Protein AF-A0A183D4E9-F1 (afdb_monomer)

Secondary structure (DSSP, 8-state):
-HHHHHHHSHHHHHTT-------EEEEETTEEEE---SS---HHHHHHHHHHHH-TTPPPHHHHHHT--TT--HHHHHHHIIIIIHHHS---HHHHTT-

Foldseek 3Di:
DVQVVLVVDPVSVVVVPDDDDWDWDADDPVDTDTDDDPPDDDPCVLQVVQLCVVAVQADDPVRVVVPDDPPDDPVVVVCCCVPPVDVSRDDRVVVSVVD

Solvent-accessible surface area (backbone atoms only — not comparable to full-atom values): 6354 Å² total; per-residue (Å²): 111,70,57,58,53,29,62,69,36,68,68,36,43,74,70,65,52,72,74,92,80,74,60,72,47,81,76,51,101,91,44,59,51,69,58,84,69,84,96,70,79,55,70,61,73,62,43,53,61,52,36,50,76,76,30,92,65,49,72,48,71,67,58,49,59,76,67,56,63,90,89,52,54,71,65,57,49,52,48,46,41,63,73,55,47,48,79,35,53,65,94,47,72,75,61,67,77,75,114

Sequence (99 aa):
MVNTLLHQDADARRRQLYVRTYNVIPLQDAGGLIEWIPNLNTFRNVLGPLMKEKCDSVMSEKEWFDRWVPNGTDEEKLERLRKEYYPRHPIVMPEWFRY

Mean predicted aligned error: 4.96 Å

Nearest PDB structures (foldseek):
  7nsb-assembly1_h  TM=2.660E-01  e=8.865E+00  Saccharomyces cerevisiae S288C

Organism: NCBI:txid637853

InterPro domains:
  IPR000403 Phosphatidylinositol 3-/4-kinase, catalytic domain [PF00454] (1-81)
  IPR000403 Phosphatidylinositol 3-/4-kinase, catalytic domain [PS50290] (1-99)
  IPR011009 Protein kinase-like domain superfamily [SSF56112] (1-70)
  IPR050517 DNA Damage Response and Repair Kinase [PTHR11139] (1-48)

pLDDT: mean 93.39, std 4.1, range [68.88, 98.25]

Radius of gyration: 19.98 Å; Cα contacts (8 Å, |Δi|>4): 62; chains: 1; bounding box: 42×31×48 Å

Structure (mmCIF, N/CA/C/O backbone):
data_AF-A0A183D4E9-F1
#
_entry.id   AF-A0A183D4E9-F1
#
loop_
_atom_site.group_PDB
_atom_site.id
_atom_site.type_symbol
_atom_site.label_atom_id
_atom_site.label_alt_id
_atom_site.label_comp_id
_atom_site.label_asym_id
_atom_site.label_entity_id
_atom_site.label_seq_id
_atom_site.pdbx_PDB_ins_code
_atom_site.Cartn_x
_atom_site.Cartn_y
_atom_site.Cartn_z
_atom_site.occupancy
_atom_site.B_iso_or_equiv
_atom_site.auth_seq_id
_atom_site.auth_comp_id
_atom_site.auth_asym_id
_atom_site.auth_atom_id
_atom_site.pdbx_PDB_model_num
ATOM 1 N N . MET A 1 1 ? -6.893 12.816 16.342 1.00 80.75 1 MET A N 1
ATOM 2 C CA . MET A 1 1 ? -7.186 11.405 16.005 1.00 80.75 1 MET A CA 1
ATOM 3 C C . MET A 1 1 ? -8.106 11.379 14.789 1.00 80.75 1 MET A C 1
ATOM 5 O O . MET A 1 1 ? -9.172 11.974 14.853 1.00 80.75 1 MET A O 1
ATOM 9 N N . VAL A 1 2 ? -7.686 10.771 13.672 1.00 94.88 2 VAL A N 1
ATOM 10 C CA . VAL A 1 2 ? -8.406 10.859 12.378 1.00 94.88 2 VAL A CA 1
ATOM 11 C C . VAL A 1 2 ? -9.820 10.288 12.465 1.00 94.88 2 VAL A C 1
ATOM 13 O O . VAL A 1 2 ? -10.761 10.937 12.027 1.00 94.88 2 VAL A O 1
ATOM 16 N N . ASN A 1 3 ? -9.996 9.134 13.112 1.00 96.62 3 ASN A N 1
ATOM 17 C CA . ASN A 1 3 ? -11.319 8.525 13.272 1.00 96.62 3 ASN A CA 1
ATOM 18 C C . ASN A 1 3 ? -12.292 9.405 14.070 1.00 96.62 3 ASN A C 1
ATOM 20 O O . ASN A 1 3 ? -13.483 9.400 13.785 1.00 96.62 3 ASN A O 1
ATOM 24 N N . THR A 1 4 ? -11.801 10.211 15.016 1.00 96.88 4 THR A N 1
ATOM 25 C CA . THR A 1 4 ? -12.636 11.205 15.708 1.00 96.88 4 THR A CA 1
ATOM 26 C C . THR A 1 4 ? -13.116 12.286 14.750 1.00 96.88 4 THR A C 1
ATOM 28 O O . THR A 1 4 ? -14.286 12.639 14.787 1.00 96.88 4 THR A O 1
ATOM 31 N N . LEU A 1 5 ? -12.240 12.778 13.869 1.00 97.25 5 LEU A N 1
ATOM 32 C CA . LEU A 1 5 ? -12.598 13.790 12.873 1.00 97.25 5 LEU A CA 1
ATOM 33 C C . LEU A 1 5 ? -13.593 13.230 11.846 1.00 97.25 5 LEU A C 1
ATOM 35 O O . LEU A 1 5 ? -14.609 13.863 11.578 1.00 97.25 5 LEU A O 1
ATOM 39 N N . LEU A 1 6 ? -13.363 12.006 11.352 1.00 97.31 6 LEU A N 1
ATOM 40 C CA . LEU A 1 6 ? -14.303 11.295 10.472 1.00 97.31 6 LEU A CA 1
ATOM 41 C C . LEU A 1 6 ? -15.658 11.066 11.149 1.00 97.31 6 LEU A C 1
ATOM 43 O O . LEU A 1 6 ? -16.698 11.129 10.503 1.00 97.31 6 LEU A O 1
ATOM 47 N N . HIS A 1 7 ? -1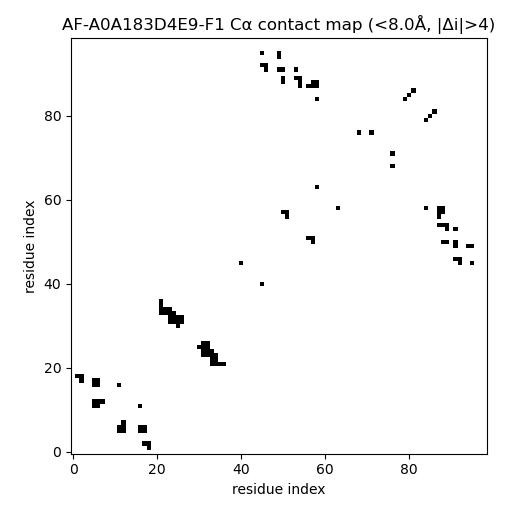5.657 10.830 12.461 1.00 96.25 7 HIS A N 1
ATOM 48 C CA . HIS A 1 7 ? -16.890 10.681 13.214 1.00 96.25 7 HIS A CA 1
ATOM 49 C C . HIS A 1 7 ? -17.552 12.018 13.562 1.00 96.25 7 HIS A C 1
ATOM 51 O O . HIS A 1 7 ? -18.740 12.025 13.841 1.00 96.25 7 HIS A O 1
ATOM 57 N N . GLN A 1 8 ? -16.855 13.153 13.552 1.00 97.50 8 GLN A N 1
ATOM 58 C CA . GLN A 1 8 ? -17.455 14.475 13.782 1.00 97.50 8 GLN A CA 1
ATOM 59 C C . GLN A 1 8 ? -18.054 15.075 12.506 1.00 97.50 8 GLN A C 1
ATOM 61 O O . GLN A 1 8 ? -19.062 15.783 12.580 1.00 97.50 8 GLN A O 1
ATOM 66 N N . ASP A 1 9 ? -17.516 14.723 11.342 1.00 97.94 9 ASP A N 1
ATOM 67 C CA . ASP A 1 9 ? -18.055 15.133 10.051 1.00 97.94 9 ASP A CA 1
ATOM 68 C C . ASP A 1 9 ? -19.329 14.350 9.670 1.00 97.94 9 ASP A C 1
ATOM 70 O O . ASP A 1 9 ? -19.397 13.122 9.770 1.00 97.94 9 ASP A O 1
ATOM 74 N N . ALA A 1 10 ? -20.376 15.065 9.249 1.00 98.25 10 ALA A N 1
ATOM 75 C CA . ALA A 1 10 ? -21.674 14.456 8.959 1.00 98.25 10 ALA A CA 1
ATOM 76 C C . ALA A 1 10 ? -21.661 13.596 7.688 1.00 98.25 10 ALA A C 1
ATOM 78 O O . ALA A 1 10 ? -22.288 12.533 7.665 1.00 98.25 10 ALA A O 1
ATOM 79 N N . ASP A 1 11 ? -20.935 14.019 6.653 1.00 98.19 11 ASP A N 1
ATOM 80 C CA . ASP A 1 11 ? -20.852 13.287 5.391 1.00 98.19 11 ASP A CA 1
ATOM 81 C C . ASP A 1 11 ? -19.997 12.024 5.519 1.00 98.19 11 ASP A C 1
ATOM 83 O O . ASP A 1 11 ? -20.384 10.965 5.018 1.00 98.19 11 ASP A O 1
ATOM 87 N N . ALA A 1 12 ? -18.875 12.100 6.233 1.00 97.62 12 ALA A N 1
ATOM 88 C CA . ALA A 1 12 ? -18.015 10.963 6.529 1.00 97.62 12 ALA A CA 1
ATOM 89 C C . ALA A 1 12 ? -18.740 9.917 7.382 1.00 97.62 12 ALA A C 1
ATOM 91 O O . ALA A 1 12 ? -18.727 8.736 7.027 1.00 97.62 12 ALA A O 1
ATOM 92 N N . ARG A 1 13 ? -19.454 10.337 8.440 1.00 97.00 13 ARG A N 1
ATOM 93 C CA . ARG A 1 13 ? -20.330 9.441 9.214 1.00 97.00 13 ARG A CA 1
ATOM 94 C C . ARG A 1 13 ? -21.384 8.773 8.343 1.00 97.00 13 ARG A C 1
ATOM 96 O O . ARG A 1 13 ? -21.568 7.563 8.441 1.00 97.00 13 ARG A O 1
ATOM 103 N N . ARG A 1 14 ? -22.074 9.544 7.494 1.00 97.94 14 ARG A N 1
ATOM 104 C CA . ARG A 1 14 ? -23.119 9.020 6.600 1.00 97.94 14 ARG A CA 1
ATOM 105 C C . ARG A 1 14 ? -22.571 7.953 5.650 1.00 97.94 14 ARG A C 1
ATOM 107 O O . ARG A 1 14 ? -23.263 6.982 5.372 1.00 97.94 14 ARG A O 1
ATOM 114 N N . ARG A 1 15 ? -21.332 8.119 5.180 1.00 98.00 15 ARG A N 1
ATOM 115 C CA . ARG A 1 15 ? -20.610 7.150 4.335 1.00 98.00 15 ARG A CA 1
ATOM 116 C C . ARG A 1 15 ? -19.902 6.046 5.129 1.00 98.00 15 ARG A C 1
ATOM 118 O O . ARG A 1 15 ? -19.215 5.231 4.523 1.00 98.00 15 ARG A O 1
ATOM 125 N N . GLN A 1 16 ? -20.038 6.038 6.457 1.00 97.25 16 GLN A N 1
ATOM 126 C CA . GLN A 1 16 ? -19.378 5.103 7.371 1.00 97.25 16 GLN A CA 1
ATOM 127 C C . GLN A 1 16 ? -17.852 5.046 7.182 1.00 97.25 16 GLN A C 1
ATOM 129 O O . GLN A 1 16 ? -17.238 3.985 7.285 1.00 97.25 16 GLN A O 1
ATOM 134 N N . LEU A 1 17 ? -17.225 6.192 6.896 1.00 97.75 17 LEU A N 1
ATOM 135 C CA . LEU A 1 17 ? -15.777 6.259 6.722 1.00 97.75 17 LEU A CA 1
ATOM 136 C C . LEU A 1 17 ? -15.075 6.046 8.060 1.00 97.75 17 LEU A C 1
ATOM 138 O O . LEU A 1 17 ? -15.337 6.741 9.042 1.00 97.75 17 LEU A O 1
ATOM 142 N N . TYR A 1 18 ? -14.148 5.100 8.077 1.00 96.94 18 TYR A N 1
ATOM 143 C CA . TYR A 1 18 ? -13.363 4.759 9.249 1.00 96.94 18 TYR A CA 1
ATOM 144 C C . TYR A 1 18 ? -12.053 4.104 8.811 1.00 96.94 18 TYR A C 1
ATOM 146 O O . TYR A 1 18 ? -12.028 3.312 7.870 1.00 96.94 18 TYR A O 1
ATOM 154 N N . VAL A 1 19 ? -10.961 4.420 9.503 1.00 96.12 19 VAL A N 1
ATOM 155 C CA . VAL A 1 19 ? -9.673 3.748 9.322 1.00 96.12 19 VAL A CA 1
ATOM 156 C C . VAL A 1 19 ? -9.542 2.680 10.398 1.00 96.12 19 VAL A C 1
ATOM 158 O O . VAL A 1 19 ? -9.498 3.004 11.585 1.00 96.12 19 VAL A O 1
ATOM 161 N N . ARG A 1 20 ? -9.446 1.407 9.997 1.00 95.56 20 ARG A N 1
ATOM 162 C CA . ARG A 1 20 ? -9.181 0.301 10.926 1.00 95.56 20 ARG A CA 1
ATOM 163 C C . ARG A 1 20 ? -7.791 0.468 11.538 1.00 95.56 20 ARG A C 1
ATOM 165 O O . ARG A 1 20 ? -6.794 0.428 10.825 1.00 95.56 20 ARG A O 1
ATOM 172 N N . THR A 1 21 ? -7.740 0.673 12.850 1.00 95.56 21 THR A N 1
ATOM 173 C CA . THR A 1 21 ? -6.497 0.818 13.617 1.00 95.56 21 THR A CA 1
ATOM 174 C C . THR A 1 21 ? -6.107 -0.496 14.286 1.00 95.56 21 THR A C 1
ATOM 176 O O . THR A 1 21 ? -6.952 -1.367 14.480 1.00 95.56 21 THR A O 1
ATOM 179 N N . TYR A 1 22 ? -4.836 -0.614 14.658 1.00 96.62 22 TYR A N 1
ATOM 180 C CA . TYR A 1 22 ? -4.284 -1.708 15.454 1.00 96.62 22 TYR A CA 1
ATOM 181 C C . TYR A 1 22 ? -3.398 -1.117 16.552 1.00 96.62 22 TYR A C 1
ATOM 183 O O . TYR A 1 22 ? -2.873 -0.009 16.404 1.00 96.62 22 TYR A O 1
ATOM 191 N N . ASN A 1 23 ? -3.252 -1.834 17.658 1.00 96.94 23 ASN A N 1
ATOM 192 C CA . ASN A 1 23 ? -2.439 -1.401 18.783 1.00 96.94 23 ASN A CA 1
ATOM 193 C C . ASN A 1 23 ? -0.957 -1.731 18.568 1.00 96.94 23 ASN A C 1
ATOM 195 O O . ASN A 1 23 ? -0.602 -2.780 18.024 1.00 96.94 23 ASN A O 1
ATOM 199 N N . VAL A 1 24 ? -0.091 -0.840 19.052 1.00 96.88 24 VAL A N 1
ATOM 200 C CA . VAL A 1 24 ? 1.363 -1.032 19.096 1.00 96.88 24 VAL A CA 1
ATOM 201 C C . VAL A 1 24 ? 1.849 -0.697 20.500 1.00 96.88 24 VAL A C 1
ATOM 203 O O . VAL A 1 24 ? 1.539 0.375 21.018 1.00 96.88 24 VAL A O 1
ATOM 206 N N . ILE A 1 25 ? 2.606 -1.608 21.111 1.00 97.25 25 ILE A N 1
ATOM 207 C CA . ILE A 1 25 ? 3.203 -1.430 22.439 1.00 97.25 25 ILE A CA 1
ATOM 208 C C . ILE A 1 25 ? 4.725 -1.453 22.273 1.00 97.25 25 ILE A C 1
ATOM 210 O O . ILE A 1 25 ? 5.285 -2.536 22.086 1.00 97.25 25 ILE A O 1
ATOM 214 N N . PRO A 1 26 ? 5.415 -0.302 22.315 1.00 96.50 26 PRO A N 1
ATOM 215 C CA . PRO A 1 26 ? 6.872 -0.279 22.268 1.00 96.50 26 PRO A CA 1
ATOM 216 C C . PRO A 1 26 ? 7.438 -0.893 23.553 1.00 96.50 26 PRO A C 1
ATOM 218 O O . PRO A 1 26 ? 6.955 -0.601 24.646 1.00 96.50 26 PRO A O 1
ATOM 221 N N . LEU A 1 27 ? 8.453 -1.748 23.424 1.00 95.19 27 LEU A N 1
ATOM 222 C CA . LEU A 1 27 ? 9.130 -2.377 24.566 1.00 95.19 27 LEU A CA 1
ATOM 223 C C . LEU A 1 27 ? 10.609 -1.983 24.646 1.00 95.19 27 LEU A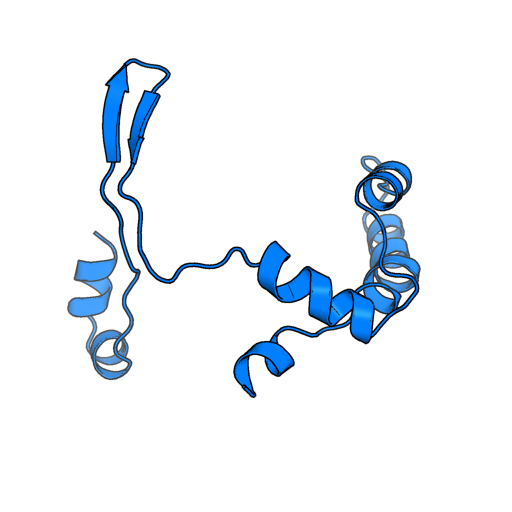 C 1
ATOM 225 O O . LEU A 1 27 ? 11.155 -1.896 25.742 1.00 95.19 27 LEU A O 1
ATOM 229 N N . GLN A 1 28 ? 11.254 -1.754 23.498 1.00 93.81 28 GLN A N 1
ATOM 230 C CA . GLN A 1 28 ? 12.653 -1.337 23.366 1.00 93.81 28 GLN A CA 1
ATOM 231 C C . GLN A 1 28 ? 12.827 -0.464 22.114 1.00 93.81 28 GLN A C 1
ATOM 233 O O . GLN A 1 28 ? 11.955 -0.443 21.248 1.00 93.81 28 GLN A O 1
ATOM 238 N N . ASP A 1 29 ? 13.982 0.191 21.974 1.00 89.31 29 ASP A N 1
ATOM 239 C CA . ASP A 1 29 ? 14.276 1.097 20.850 1.00 89.31 29 ASP A CA 1
ATOM 240 C C . ASP A 1 29 ? 14.093 0.447 19.469 1.00 89.31 29 ASP A C 1
ATOM 242 O O . ASP A 1 29 ? 13.677 1.104 18.517 1.00 89.31 29 ASP A O 1
ATOM 246 N N . ALA A 1 30 ? 14.367 -0.857 19.358 1.00 88.56 30 ALA A N 1
ATOM 247 C CA . ALA A 1 30 ? 14.259 -1.607 18.109 1.00 88.56 30 ALA A CA 1
ATOM 248 C C . ALA A 1 30 ? 12.982 -2.462 17.993 1.00 88.56 30 ALA A C 1
ATOM 250 O O . ALA A 1 30 ? 12.846 -3.202 17.018 1.00 88.56 30 ALA A O 1
ATOM 251 N N . GLY A 1 31 ? 12.054 -2.426 18.962 1.00 92.19 31 GLY A N 1
ATOM 252 C CA . GLY A 1 31 ? 10.933 -3.364 18.929 1.00 92.19 31 GLY A CA 1
ATOM 253 C C . GLY A 1 31 ? 9.815 -3.187 19.951 1.00 92.19 31 GLY A C 1
ATOM 254 O O . GLY A 1 31 ? 9.840 -2.364 20.866 1.00 92.19 31 GLY A O 1
ATOM 255 N N . GLY A 1 32 ? 8.790 -4.015 19.778 1.00 95.31 32 GLY A N 1
ATOM 256 C CA . GLY A 1 32 ? 7.578 -3.993 20.579 1.00 95.31 32 GLY A CA 1
ATOM 257 C C . GLY A 1 32 ? 6.567 -5.034 20.115 1.00 95.31 32 GLY A C 1
ATOM 258 O O . GLY A 1 32 ? 6.858 -5.866 19.255 1.00 95.31 32 GLY A O 1
ATOM 259 N N . LEU A 1 33 ? 5.371 -4.975 20.686 1.00 97.31 33 LEU A N 1
ATOM 260 C CA . LEU A 1 33 ? 4.241 -5.808 20.293 1.00 97.31 33 LEU A CA 1
ATOM 261 C C . LEU A 1 33 ? 3.384 -5.068 19.271 1.00 97.31 33 LEU A C 1
ATOM 263 O O . LEU A 1 33 ? 3.101 -3.881 19.432 1.00 97.31 33 LEU A O 1
ATOM 267 N N . ILE A 1 34 ? 2.943 -5.792 18.247 1.00 96.88 34 ILE A N 1
ATOM 268 C CA . ILE A 1 34 ? 2.006 -5.307 17.235 1.00 96.88 34 ILE A CA 1
ATOM 269 C C . ILE A 1 34 ? 0.787 -6.220 17.270 1.00 96.88 34 ILE A C 1
ATOM 271 O O . ILE A 1 34 ? 0.917 -7.443 17.210 1.00 96.88 34 ILE A O 1
ATOM 275 N N . GLU A 1 35 ? -0.397 -5.630 17.379 1.00 97.88 35 GLU A N 1
ATOM 276 C CA . GLU A 1 35 ? -1.649 -6.372 17.324 1.00 97.88 35 GLU A CA 1
ATOM 277 C C . GLU A 1 35 ? -1.836 -7.023 15.949 1.00 97.88 35 GLU A C 1
ATOM 279 O O . GLU A 1 35 ? -1.826 -6.356 14.911 1.00 97.88 35 GLU A O 1
ATOM 284 N N . TRP A 1 36 ? -2.050 -8.341 15.947 1.00 96.62 36 TRP A N 1
ATOM 285 C CA . TRP A 1 36 ? -2.457 -9.049 14.743 1.00 96.62 36 TRP A CA 1
ATOM 286 C C . TRP A 1 36 ? -3.938 -8.820 14.470 1.00 96.62 36 TRP A C 1
ATOM 288 O O . TRP A 1 36 ? -4.796 -9.063 15.318 1.00 96.62 36 TRP A O 1
ATOM 298 N N . ILE A 1 37 ? -4.241 -8.423 13.242 1.00 97.00 37 ILE A N 1
ATOM 299 C CA . ILE A 1 37 ? -5.601 -8.150 12.815 1.00 97.00 37 ILE A CA 1
ATOM 300 C C . ILE A 1 37 ? -6.098 -9.314 11.944 1.00 97.00 37 ILE A C 1
ATOM 302 O O . ILE A 1 37 ? -5.518 -9.582 10.889 1.00 97.00 37 ILE A O 1
ATOM 306 N N . PRO A 1 38 ? -7.176 -10.016 12.343 1.00 96.56 38 PRO A N 1
ATOM 307 C CA . PRO A 1 38 ? -7.679 -11.153 11.587 1.00 96.56 38 PRO A CA 1
ATOM 308 C C . PRO A 1 38 ? -8.333 -10.716 10.272 1.00 96.56 38 PRO A C 1
ATOM 310 O O . PRO A 1 38 ? -8.811 -9.579 10.131 1.00 96.56 38 PRO A O 1
ATOM 313 N N . ASN A 1 39 ? -8.413 -11.673 9.342 1.00 95.00 39 ASN A N 1
ATOM 314 C CA . ASN A 1 39 ? -9.023 -11.526 8.016 1.00 95.00 39 ASN A CA 1
ATOM 315 C C . ASN A 1 39 ? -8.352 -10.448 7.155 1.00 95.00 39 ASN A C 1
ATOM 317 O O . ASN A 1 39 ? -9.015 -9.722 6.418 1.00 95.00 39 ASN A O 1
ATOM 321 N N . LEU A 1 40 ? -7.029 -10.329 7.268 1.00 95.00 40 LEU A N 1
ATOM 322 C CA . LEU A 1 40 ? -6.217 -9.523 6.369 1.00 95.00 40 LEU A CA 1
ATOM 323 C C . LEU A 1 40 ? -5.484 -10.422 5.379 1.00 95.00 40 LEU A C 1
ATOM 325 O O . LEU A 1 40 ? -4.977 -11.482 5.740 1.00 95.00 40 LEU A O 1
ATOM 329 N N . ASN A 1 41 ? -5.393 -9.960 4.137 1.00 94.94 41 ASN A N 1
ATOM 330 C CA . ASN A 1 41 ? -4.521 -10.540 3.130 1.00 94.94 41 ASN A CA 1
ATOM 331 C C . ASN A 1 41 ? -3.654 -9.429 2.543 1.00 94.94 41 ASN A C 1
ATOM 333 O O . ASN A 1 41 ? -4.103 -8.289 2.398 1.00 94.94 41 ASN A O 1
ATOM 337 N N . THR A 1 42 ? -2.399 -9.738 2.232 1.00 96.25 42 THR A N 1
ATOM 338 C CA . THR A 1 42 ? -1.521 -8.743 1.622 1.00 96.25 42 THR A CA 1
ATOM 339 C C . THR A 1 42 ? -1.949 -8.525 0.177 1.00 96.25 42 THR A C 1
ATOM 341 O O . THR A 1 42 ? -2.327 -9.461 -0.530 1.00 96.25 42 THR A O 1
ATOM 344 N N . PHE A 1 43 ? -1.850 -7.283 -0.289 1.00 95.00 43 PHE A N 1
ATOM 345 C CA . PHE A 1 43 ? -2.211 -6.935 -1.662 1.00 95.00 43 PHE A CA 1
ATOM 346 C C . PHE A 1 43 ? -1.460 -7.795 -2.692 1.00 95.00 43 PHE A C 1
ATOM 348 O O . PHE A 1 43 ? -2.040 -8.275 -3.659 1.00 95.00 43 PHE A O 1
ATOM 355 N N . ARG A 1 44 ? -0.180 -8.079 -2.436 1.00 92.75 44 ARG A N 1
ATOM 356 C CA . ARG A 1 44 ? 0.645 -8.947 -3.281 1.00 92.75 44 ARG A CA 1
ATOM 357 C C . ARG A 1 44 ? 0.145 -10.391 -3.338 1.00 92.75 44 ARG A C 1
ATOM 359 O O . ARG A 1 44 ? 0.123 -10.962 -4.423 1.00 92.75 44 ARG A O 1
ATOM 366 N N . ASN A 1 45 ? -0.244 -10.976 -2.205 1.00 94.38 45 ASN A N 1
ATOM 367 C CA . ASN A 1 45 ? -0.760 -12.346 -2.177 1.00 94.38 45 ASN A CA 1
ATOM 368 C C . ASN A 1 45 ? -2.090 -12.461 -2.928 1.00 94.38 45 ASN A C 1
ATOM 370 O O . ASN A 1 45 ? -2.342 -13.483 -3.558 1.00 94.38 45 ASN A O 1
ATOM 374 N N . VAL A 1 46 ? -2.907 -11.405 -2.891 1.00 95.25 46 VAL A N 1
ATOM 375 C CA . VAL A 1 46 ? -4.148 -11.311 -3.668 1.00 95.25 46 VAL A CA 1
ATOM 376 C C . VAL A 1 46 ? -3.860 -11.191 -5.168 1.00 95.25 46 VAL A C 1
ATOM 378 O O . VAL A 1 46 ? -4.415 -11.943 -5.963 1.00 95.25 46 VAL A O 1
ATOM 381 N N . LEU A 1 47 ? -2.980 -10.272 -5.571 1.00 93.56 47 LEU A N 1
ATOM 382 C CA . LEU A 1 47 ? -2.732 -9.994 -6.988 1.00 93.56 47 LEU A CA 1
ATOM 383 C C . LEU A 1 47 ? -1.890 -11.053 -7.697 1.00 93.56 47 LEU A C 1
ATOM 385 O O . LEU A 1 47 ? -2.097 -11.280 -8.883 1.00 93.56 47 LEU A O 1
ATOM 389 N N . GLY A 1 48 ? -0.923 -11.669 -7.016 1.00 92.69 48 GLY A N 1
ATOM 390 C CA . GLY A 1 48 ? 0.059 -12.558 -7.641 1.00 92.69 48 GLY A CA 1
ATOM 391 C C . GLY A 1 48 ? -0.564 -13.689 -8.474 1.00 92.69 48 GLY A C 1
ATOM 392 O O . GLY A 1 48 ? -0.189 -13.837 -9.637 1.00 92.69 48 GLY A O 1
ATOM 393 N N . PRO A 1 49 ? -1.516 -14.468 -7.927 1.00 93.31 49 PRO A N 1
ATOM 394 C CA . PRO A 1 49 ? -2.226 -15.499 -8.682 1.00 93.31 49 PRO A CA 1
ATOM 395 C C . PRO A 1 49 ? -3.020 -14.930 -9.865 1.00 93.31 49 PRO A C 1
ATOM 397 O O . PRO A 1 49 ? -2.887 -15.426 -10.979 1.00 93.31 49 PRO A O 1
ATOM 400 N N . LEU A 1 50 ? -3.767 -13.843 -9.644 1.00 94.38 50 LEU A N 1
ATOM 401 C CA .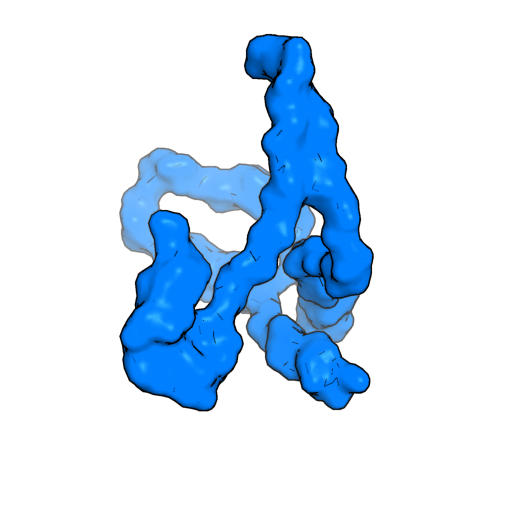 LEU A 1 50 ? -4.607 -13.209 -10.668 1.00 94.38 50 LEU A CA 1
ATOM 402 C C . LEU A 1 50 ? -3.779 -12.648 -11.833 1.00 94.38 50 LEU A C 1
ATOM 404 O O . LEU A 1 50 ? -4.137 -12.787 -12.997 1.00 94.38 50 LEU A O 1
ATOM 408 N N . MET A 1 51 ? -2.634 -12.032 -11.534 1.00 93.88 51 MET A N 1
ATOM 409 C CA . MET A 1 51 ? -1.723 -11.512 -12.553 1.00 93.88 51 MET A CA 1
ATOM 410 C C . MET A 1 51 ? -1.139 -12.641 -13.403 1.00 93.88 51 MET A C 1
ATOM 412 O O . MET A 1 51 ? -1.079 -12.494 -14.621 1.00 93.88 51 MET A O 1
ATOM 416 N N . LYS A 1 52 ? -0.745 -13.762 -12.782 1.00 92.12 52 LYS A N 1
ATOM 417 C CA . LYS A 1 52 ? -0.213 -14.936 -13.493 1.00 92.12 52 LYS A CA 1
ATOM 418 C C . LYS A 1 52 ? -1.257 -15.611 -14.378 1.00 92.12 52 LYS A C 1
ATOM 420 O O . LYS A 1 52 ? -0.905 -16.092 -15.441 1.00 92.12 52 LYS A O 1
ATOM 425 N N . GLU A 1 53 ? -2.521 -15.629 -13.960 1.00 92.75 53 GLU A N 1
ATOM 426 C CA . GLU A 1 53 ? -3.622 -16.150 -14.780 1.00 92.75 53 GLU A CA 1
ATOM 427 C C . GLU A 1 53 ? -3.870 -15.287 -16.028 1.00 92.75 53 GLU A C 1
ATOM 429 O O . GLU A 1 53 ? -4.216 -15.798 -17.090 1.00 92.75 53 GLU A O 1
ATOM 434 N N . LYS A 1 54 ? -3.689 -13.965 -15.917 1.00 91.56 54 LYS A N 1
ATOM 435 C CA . LYS A 1 54 ? -3.972 -13.011 -17.001 1.00 91.56 54 LYS A CA 1
ATOM 436 C C . LYS A 1 54 ? -2.794 -12.707 -17.911 1.00 91.56 54 LYS A C 1
ATOM 438 O O . LYS A 1 54 ? -3.000 -12.199 -19.012 1.00 91.56 54 LYS A O 1
ATOM 443 N N . CYS A 1 55 ? -1.572 -12.920 -17.443 1.00 90.75 55 CYS A N 1
ATOM 444 C CA . CYS A 1 55 ? -0.368 -12.588 -18.180 1.00 90.75 55 CYS A CA 1
ATOM 445 C C . CYS A 1 55 ? 0.736 -13.598 -17.860 1.00 90.75 55 CYS A C 1
ATOM 447 O O . CYS A 1 55 ? 1.313 -13.601 -16.774 1.00 90.75 55 CYS A O 1
ATOM 449 N N . 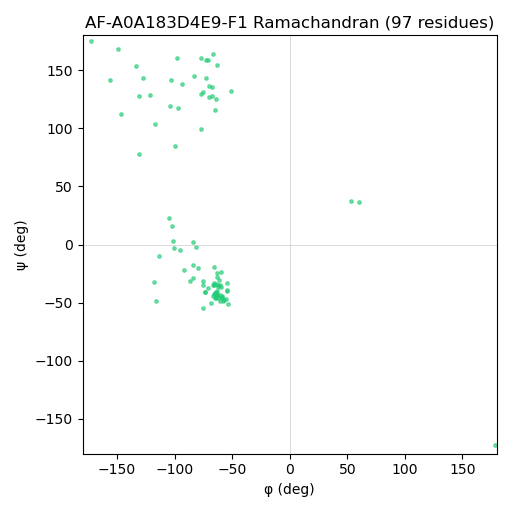ASP A 1 56 ? 1.104 -14.401 -18.855 1.00 87.06 56 ASP A N 1
ATO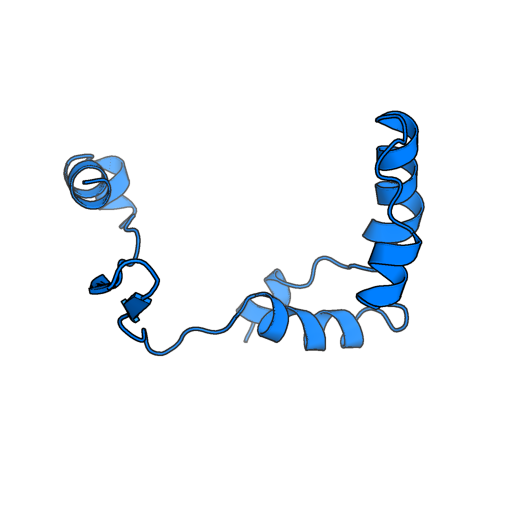M 450 C CA . ASP A 1 56 ? 2.182 -15.391 -18.724 1.00 87.06 56 ASP A CA 1
ATOM 451 C C . ASP A 1 56 ? 3.559 -14.744 -18.521 1.00 87.06 56 ASP A C 1
ATOM 453 O O . ASP A 1 56 ? 4.505 -15.376 -18.054 1.00 87.06 56 ASP A O 1
ATOM 457 N N . SER A 1 57 ? 3.681 -13.463 -18.876 1.00 90.19 57 SER A N 1
ATOM 458 C CA . SER A 1 57 ? 4.934 -12.715 -18.839 1.00 90.19 57 SER A CA 1
ATOM 459 C C . SER A 1 57 ? 5.019 -11.726 -17.677 1.00 90.19 57 SER A C 1
ATOM 461 O O . SER A 1 57 ? 5.806 -10.786 -17.758 1.00 90.19 57 SER A O 1
ATOM 463 N N . VAL A 1 58 ? 4.263 -11.901 -16.585 1.00 91.81 58 VAL A N 1
ATOM 464 C CA . VAL A 1 58 ? 4.407 -11.040 -15.392 1.00 91.81 58 VAL A CA 1
ATOM 465 C C . VAL A 1 58 ? 5.870 -10.971 -14.963 1.00 91.81 58 VAL A C 1
ATOM 467 O O . VAL A 1 58 ? 6.575 -11.979 -14.895 1.00 91.81 58 VAL A O 1
ATOM 470 N N . MET A 1 59 ? 6.342 -9.755 -14.711 1.00 91.25 59 MET A N 1
ATOM 471 C CA . MET A 1 59 ? 7.743 -9.511 -14.402 1.00 91.25 59 MET A CA 1
ATOM 472 C C . MET A 1 59 ? 8.092 -10.063 -13.019 1.00 91.25 59 MET A C 1
ATOM 474 O O . MET A 1 59 ? 7.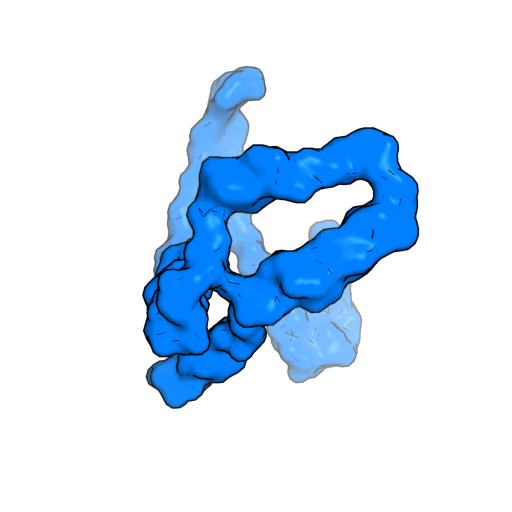350 -9.879 -12.052 1.00 91.25 59 MET A O 1
ATOM 478 N N . SER A 1 60 ? 9.239 -10.732 -12.910 1.00 90.12 60 SER A N 1
ATOM 479 C CA . SER A 1 60 ? 9.771 -11.108 -11.596 1.00 90.12 60 SER A CA 1
ATOM 480 C C . SER A 1 60 ? 10.320 -9.881 -10.863 1.00 90.12 60 SER A C 1
ATOM 482 O O . SER A 1 60 ? 10.687 -8.893 -11.494 1.00 90.12 60 SER A O 1
ATOM 484 N N . GLU A 1 61 ? 10.441 -9.948 -9.535 1.00 88.19 61 GLU A N 1
ATOM 485 C CA . GLU A 1 61 ? 11.072 -8.867 -8.759 1.00 88.19 61 GLU A CA 1
ATOM 486 C C . GLU A 1 61 ? 12.475 -8.549 -9.262 1.00 88.19 61 GLU A C 1
ATOM 488 O O . GLU A 1 61 ? 12.800 -7.389 -9.490 1.00 88.19 61 GLU A O 1
ATOM 493 N N . LYS A 1 62 ? 13.287 -9.588 -9.482 1.00 91.25 62 LYS A N 1
ATOM 494 C CA . LYS A 1 62 ? 14.647 -9.436 -9.990 1.00 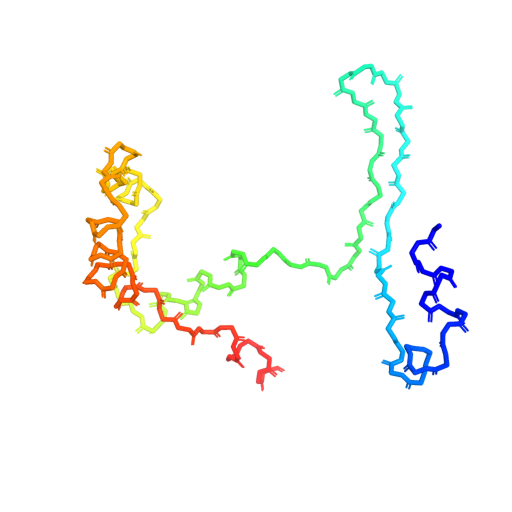91.25 62 LYS A CA 1
ATOM 495 C C . LYS A 1 62 ? 14.651 -8.708 -11.331 1.00 91.25 62 LYS A C 1
ATOM 497 O O . LYS A 1 62 ? 15.370 -7.733 -11.494 1.00 91.25 62 LYS A O 1
ATOM 502 N N . GLU A 1 63 ? 13.805 -9.147 -12.260 1.00 91.94 63 GLU A N 1
ATOM 503 C CA . GLU A 1 63 ? 13.707 -8.518 -13.576 1.00 91.94 63 GLU A CA 1
ATOM 504 C C . GLU A 1 63 ? 13.243 -7.056 -13.485 1.00 91.94 63 GLU A C 1
ATOM 506 O O . GLU A 1 63 ? 13.725 -6.215 -14.241 1.00 91.94 63 GLU A O 1
ATOM 511 N N . TRP A 1 64 ? 12.341 -6.738 -12.554 1.00 89.56 64 TRP A N 1
ATOM 512 C CA . TRP A 1 64 ? 11.903 -5.365 -12.320 1.00 89.56 64 TRP A CA 1
ATOM 513 C C . TRP A 1 64 ? 13.050 -4.480 -11.828 1.00 89.56 64 TRP A C 1
ATOM 515 O O . TRP A 1 64 ? 13.257 -3.396 -12.370 1.00 89.56 64 TRP A O 1
ATOM 525 N N . PHE A 1 65 ? 13.833 -4.959 -10.857 1.00 89.19 65 PHE A N 1
ATOM 526 C CA . PHE A 1 65 ? 15.003 -4.238 -10.350 1.00 89.19 65 PHE A CA 1
ATOM 527 C C . PHE A 1 65 ? 16.090 -4.068 -11.414 1.00 89.19 65 PHE A C 1
ATOM 529 O O . PHE A 1 65 ? 16.615 -2.968 -11.559 1.00 89.19 65 PHE A O 1
ATOM 536 N N . ASP A 1 66 ? 16.380 -5.110 -12.197 1.00 90.06 66 ASP A N 1
ATOM 537 C CA . ASP A 1 66 ? 17.389 -5.067 -13.265 1.00 90.06 66 ASP A CA 1
ATOM 538 C C . ASP A 1 66 ? 17.022 -4.054 -14.370 1.00 90.06 66 ASP A C 1
ATOM 540 O O . ASP A 1 66 ? 17.898 -3.495 -15.030 1.00 90.06 66 ASP A O 1
ATOM 544 N N . ARG A 1 67 ? 15.722 -3.802 -14.580 1.00 87.69 67 ARG A N 1
ATOM 545 C CA . ARG A 1 67 ? 15.200 -2.852 -15.579 1.00 87.69 67 ARG A CA 1
ATOM 546 C C . ARG A 1 67 ? 14.902 -1.463 -15.011 1.00 87.69 67 ARG A C 1
ATOM 548 O O . ARG A 1 67 ? 14.529 -0.562 -15.770 1.00 87.69 67 ARG A O 1
ATOM 555 N N . TRP A 1 68 ? 15.045 -1.263 -13.701 1.00 87.56 68 TRP A N 1
ATOM 556 C CA . TRP A 1 68 ? 14.839 0.042 -13.085 1.00 87.56 68 TRP A CA 1
ATOM 557 C C . TRP A 1 68 ? 15.933 1.008 -13.555 1.00 87.56 68 TRP A C 1
ATOM 559 O O . TRP A 1 68 ? 17.123 0.732 -13.455 1.00 87.56 68 TRP A O 1
ATOM 569 N N . VAL A 1 69 ? 15.518 2.169 -14.065 1.00 87.69 69 VAL A N 1
ATOM 570 C CA . VAL A 1 69 ? 16.391 3.291 -14.425 1.00 87.69 69 VAL A CA 1
ATOM 571 C C . VAL A 1 69 ? 16.374 4.348 -13.300 1.00 87.69 69 VAL A C 1
ATOM 573 O O . VAL A 1 69 ? 15.578 5.290 -13.360 1.00 87.69 69 VAL A O 1
ATOM 576 N N . PRO A 1 70 ? 17.193 4.214 -12.234 1.00 85.50 70 PRO A N 1
ATOM 577 C CA . PRO A 1 70 ? 17.143 5.120 -11.080 1.00 85.50 70 PRO A CA 1
ATOM 578 C C . PRO A 1 70 ? 17.497 6.568 -11.452 1.00 85.50 70 PRO A C 1
ATOM 580 O O . PRO A 1 70 ? 16.817 7.501 -11.025 1.00 85.50 70 PRO A O 1
ATO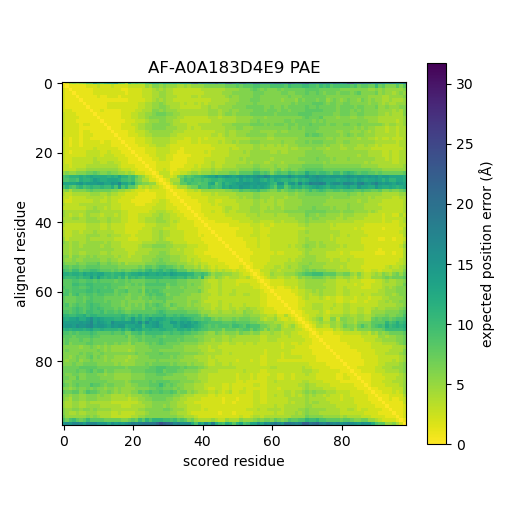M 583 N N . ASN A 1 71 ? 18.489 6.744 -12.328 1.00 90.12 71 ASN A N 1
ATOM 584 C CA . ASN A 1 71 ? 19.019 8.051 -12.735 1.00 90.12 71 ASN A CA 1
ATOM 585 C C . ASN A 1 71 ? 18.516 8.516 -14.115 1.00 90.12 71 ASN A C 1
ATOM 587 O O . ASN A 1 71 ? 19.122 9.400 -14.710 1.00 90.12 71 ASN A O 1
ATOM 591 N N . GLY A 1 72 ? 17.450 7.903 -14.639 1.00 90.31 72 GLY A N 1
ATOM 592 C CA . GLY A 1 72 ? 16.872 8.285 -15.933 1.00 90.31 72 GLY A CA 1
ATOM 593 C C . GLY A 1 72 ? 16.040 9.563 -15.847 1.00 90.31 72 GLY A C 1
ATOM 594 O O . GLY A 1 72 ? 15.576 9.930 -14.756 1.00 90.31 72 GLY A O 1
ATOM 595 N N . THR A 1 73 ? 15.815 10.209 -16.991 1.00 95.94 73 THR A N 1
ATOM 596 C CA . THR A 1 73 ? 14.880 11.339 -17.085 1.00 95.94 73 THR A CA 1
ATOM 597 C C . THR A 1 73 ? 13.441 10.873 -16.855 1.00 95.94 73 THR A C 1
ATOM 599 O O . THR A 1 73 ? 13.129 9.675 -16.893 1.00 95.94 73 THR A O 1
ATOM 602 N N . ASP A 1 74 ? 12.540 11.817 -16.594 1.00 94.62 74 ASP A N 1
ATOM 603 C CA . ASP A 1 74 ? 11.126 11.498 -16.391 1.00 94.62 74 ASP A CA 1
ATOM 604 C C . ASP A 1 74 ? 10.497 10.915 -17.665 1.00 94.62 74 ASP A C 1
ATOM 606 O O . ASP A 1 74 ? 9.676 9.999 -17.584 1.00 94.62 74 ASP A O 1
ATOM 610 N N . GLU A 1 75 ? 10.934 11.364 -18.845 1.00 95.62 75 GLU A N 1
ATOM 611 C CA . GLU A 1 75 ? 10.506 10.830 -20.139 1.00 95.62 75 GLU A CA 1
ATOM 612 C C . GLU A 1 75 ? 10.938 9.373 -20.323 1.00 95.62 75 GLU A C 1
ATOM 614 O O . GLU A 1 75 ? 10.114 8.539 -20.700 1.00 95.62 75 GLU A O 1
ATOM 619 N N . GLU A 1 76 ? 12.190 9.038 -20.001 1.00 93.62 76 GLU A N 1
ATOM 620 C CA . GLU A 1 76 ? 12.710 7.667 -20.095 1.00 93.62 76 GLU A CA 1
ATOM 621 C C . GLU A 1 76 ? 11.968 6.719 -19.141 1.00 93.62 76 GLU A C 1
ATOM 623 O O . GLU A 1 76 ? 11.594 5.598 -19.507 1.00 93.62 76 GLU A O 1
ATOM 628 N N . LYS A 1 77 ? 11.706 7.179 -17.911 1.00 93.50 77 LYS A N 1
ATOM 629 C CA . LYS A 1 77 ? 10.932 6.433 -16.907 1.00 93.50 77 LYS A CA 1
ATOM 630 C C . LYS A 1 77 ? 9.493 6.220 -17.365 1.00 93.50 77 LYS A C 1
ATOM 632 O O . LYS A 1 77 ? 8.969 5.110 -17.248 1.00 93.50 77 LYS A O 1
ATOM 637 N N . LEU A 1 78 ? 8.857 7.258 -17.908 1.00 93.69 78 LEU A N 1
ATOM 638 C CA . LEU A 1 78 ? 7.493 7.189 -18.425 1.00 93.69 78 LEU A CA 1
ATOM 639 C C . LEU A 1 78 ? 7.395 6.254 -19.634 1.00 93.69 78 LEU A C 1
ATOM 641 O O . LEU A 1 78 ? 6.449 5.469 -19.736 1.00 93.69 78 LEU A O 1
ATOM 645 N N . GLU A 1 79 ? 8.370 6.314 -20.538 1.00 94.56 79 GLU A N 1
ATOM 646 C CA . GLU A 1 79 ? 8.450 5.422 -21.687 1.00 94.56 79 GLU A CA 1
ATOM 647 C C . GLU A 1 79 ? 8.565 3.963 -21.233 1.00 94.56 79 GLU A C 1
ATOM 649 O O . GLU A 1 79 ? 7.775 3.125 -21.674 1.00 94.56 79 GLU A O 1
ATOM 654 N N . ARG A 1 80 ? 9.468 3.666 -20.288 1.00 91.81 80 ARG A N 1
ATOM 655 C CA . ARG A 1 80 ? 9.633 2.323 -19.711 1.00 91.81 80 ARG A CA 1
ATOM 656 C C . ARG A 1 80 ? 8.344 1.819 -19.063 1.00 91.81 80 ARG A C 1
ATOM 658 O O . ARG A 1 80 ? 7.929 0.683 -19.289 1.00 91.81 80 ARG A O 1
ATOM 665 N N . LEU A 1 81 ? 7.682 2.672 -18.288 1.00 91.88 81 LEU A N 1
ATOM 666 C CA . LEU A 1 81 ? 6.423 2.361 -17.619 1.00 91.88 81 LEU A CA 1
ATOM 667 C C . LEU A 1 81 ? 5.322 1.972 -18.608 1.00 91.88 81 LEU A C 1
ATOM 669 O O . LEU A 1 81 ? 4.657 0.954 -18.418 1.00 91.88 81 LEU A O 1
ATOM 673 N N . ARG A 1 82 ? 5.180 2.736 -19.694 1.00 93.44 82 ARG A N 1
ATOM 674 C CA . ARG A 1 82 ? 4.164 2.495 -20.725 1.00 93.44 82 ARG A CA 1
ATOM 675 C C . ARG A 1 82 ? 4.484 1.301 -21.617 1.00 93.44 82 ARG A C 1
ATOM 677 O O . ARG A 1 82 ? 3.570 0.559 -21.960 1.00 93.44 82 ARG A O 1
ATOM 684 N N . LYS A 1 83 ? 5.748 1.131 -22.014 1.00 92.50 83 LYS A N 1
ATOM 685 C CA . LYS A 1 83 ? 6.158 0.106 -22.986 1.00 92.50 83 LYS A CA 1
ATOM 686 C C . LYS A 1 83 ? 6.460 -1.250 -22.355 1.00 92.50 83 LYS A C 1
ATOM 688 O O . LYS A 1 83 ? 6.241 -2.263 -23.008 1.00 92.50 83 LYS A O 1
ATOM 693 N N . GLU A 1 84 ? 6.948 -1.290 -21.115 1.00 90.31 84 GLU A N 1
ATOM 694 C CA . GLU A 1 84 ? 7.392 -2.538 -20.478 1.00 90.31 84 GLU A CA 1
ATOM 695 C C . GLU A 1 84 ? 6.563 -2.921 -19.253 1.00 90.31 84 GLU A C 1
ATOM 697 O O . GLU A 1 84 ? 6.128 -4.069 -19.156 1.00 90.31 84 GLU A O 1
ATOM 702 N N . TYR A 1 85 ? 6.323 -1.993 -18.317 1.00 90.81 85 TYR A N 1
ATOM 703 C CA . TYR A 1 85 ? 5.667 -2.353 -17.055 1.00 90.81 85 TYR A CA 1
ATOM 704 C C . TYR A 1 85 ? 4.163 -2.575 -17.221 1.00 90.81 85 TYR A C 1
ATOM 706 O O . TYR A 1 85 ? 3.678 -3.649 -16.869 1.00 90.81 85 TYR A O 1
ATOM 714 N N . TYR A 1 86 ? 3.422 -1.615 -17.776 1.00 91.38 86 TYR A N 1
ATOM 715 C CA . TYR A 1 86 ? 1.965 -1.723 -17.903 1.00 91.38 86 TYR A CA 1
ATOM 716 C C . TYR A 1 86 ? 1.483 -2.933 -18.717 1.00 91.38 86 TYR A C 1
ATOM 718 O O . TYR A 1 86 ? 0.584 -3.621 -18.233 1.00 91.38 86 TYR A O 1
ATOM 726 N N . PRO A 1 87 ? 2.075 -3.277 -19.879 1.00 91.81 87 PRO A N 1
ATOM 727 C CA . PRO A 1 87 ? 1.620 -4.437 -20.649 1.00 91.81 87 PRO A CA 1
ATOM 728 C C . PRO A 1 87 ? 1.786 -5.772 -19.909 1.00 91.81 87 PRO A C 1
ATOM 730 O O . PRO A 1 87 ? 1.066 -6.724 -20.193 1.00 91.81 87 PRO A O 1
ATOM 733 N N . ARG A 1 88 ? 2.723 -5.842 -18.954 1.00 92.69 88 ARG A N 1
ATOM 734 C CA . ARG A 1 88 ? 3.066 -7.057 -18.197 1.00 92.69 88 ARG A CA 1
ATOM 735 C C . ARG A 1 88 ? 2.441 -7.107 -16.798 1.00 92.69 88 ARG A C 1
ATOM 737 O O . ARG A 1 88 ? 2.622 -8.092 -16.090 1.00 92.69 88 ARG A O 1
ATOM 744 N N . HIS A 1 89 ? 1.719 -6.062 -16.389 1.00 91.44 89 HIS A N 1
ATOM 745 C CA . HIS A 1 89 ? 1.052 -5.972 -15.086 1.00 91.44 89 HIS A CA 1
ATOM 746 C C . HIS A 1 89 ? -0.402 -5.525 -15.283 1.00 91.44 89 HIS A C 1
ATOM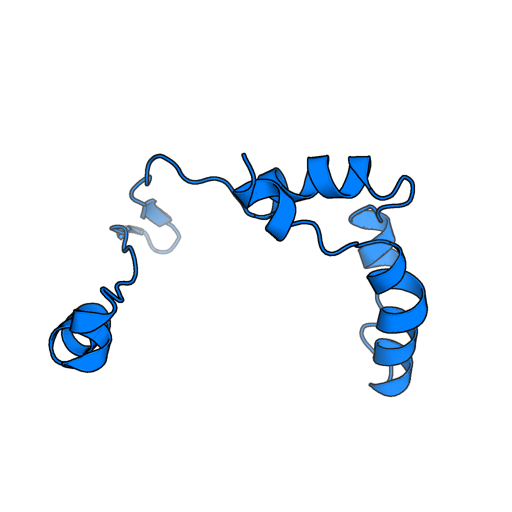 748 O O . HIS A 1 89 ? -0.724 -4.349 -15.088 1.00 91.44 89 HIS A O 1
ATOM 754 N N . PRO A 1 90 ? -1.286 -6.447 -15.706 1.00 91.94 90 PRO A N 1
ATOM 755 C CA . PRO A 1 90 ? -2.683 -6.123 -15.955 1.00 91.94 90 PRO A CA 1
ATOM 756 C C . PRO A 1 90 ? -3.408 -5.673 -14.677 1.00 91.94 90 PRO A C 1
ATOM 758 O O . PRO A 1 90 ? -3.063 -6.056 -13.555 1.00 91.94 90 PRO A O 1
ATOM 761 N N . ILE A 1 91 ? -4.464 -4.876 -14.855 1.00 93.38 91 ILE A N 1
ATOM 762 C CA . ILE A 1 91 ? -5.341 -4.443 -13.762 1.00 93.38 91 ILE A CA 1
ATOM 763 C C . ILE A 1 91 ? -6.272 -5.603 -13.401 1.00 93.38 91 ILE A C 1
ATOM 765 O O . ILE A 1 91 ? -7.284 -5.818 -14.062 1.00 93.38 91 ILE A O 1
ATOM 769 N N . VAL A 1 92 ? -5.931 -6.338 -12.342 1.00 94.38 92 VAL A N 1
ATOM 770 C CA . VAL A 1 92 ? -6.668 -7.551 -11.931 1.00 94.38 92 VAL A CA 1
ATOM 771 C C . VAL A 1 92 ? -7.386 -7.431 -10.587 1.00 94.38 92 VAL A C 1
ATOM 773 O O . VAL A 1 92 ? -8.220 -8.267 -10.261 1.00 94.38 92 VAL A O 1
ATOM 776 N N . MET A 1 93 ? -7.136 -6.369 -9.810 1.00 94.81 93 MET A N 1
ATOM 777 C CA . MET A 1 93 ? -7.783 -6.187 -8.499 1.00 94.81 93 MET A CA 1
ATOM 778 C C . MET A 1 93 ? -9.323 -6.251 -8.545 1.00 94.81 93 MET A C 1
ATOM 780 O O . MET A 1 93 ? -9.904 -6.861 -7.648 1.00 94.81 93 MET A O 1
ATOM 784 N N . PRO A 1 94 ? -10.014 -5.683 -9.559 1.00 95.00 94 PRO A N 1
ATOM 785 C CA . PRO A 1 94 ? -11.471 -5.783 -9.635 1.00 95.00 94 PRO A CA 1
ATOM 786 C C . PRO A 1 94 ? -11.996 -7.221 -9.709 1.00 95.00 94 PRO A C 1
ATOM 788 O O . PRO A 1 94 ? -13.146 -7.453 -9.358 1.00 95.00 94 PRO A O 1
ATOM 791 N N . GLU A 1 95 ? -11.190 -8.179 -10.172 1.00 93.44 95 GLU A N 1
ATOM 792 C CA . GLU A 1 95 ? -11.599 -9.581 -10.302 1.00 93.44 95 GLU A CA 1
ATOM 793 C C . GLU A 1 95 ? -11.650 -10.293 -8.953 1.00 93.44 95 GLU A C 1
ATOM 795 O O . GLU A 1 95 ? -12.517 -11.135 -8.747 1.00 93.44 95 GLU A O 1
ATOM 800 N N . TRP A 1 96 ? -10.793 -9.899 -8.008 1.00 94.44 96 TRP A N 1
ATOM 801 C CA . TRP A 1 96 ? -10.800 -10.458 -6.659 1.00 94.44 96 TRP A CA 1
ATOM 802 C C . TRP A 1 96 ? -12.114 -10.191 -5.917 1.00 94.44 96 TRP A C 1
ATOM 804 O O . TRP A 1 96 ? -12.580 -11.043 -5.175 1.00 94.44 96 TRP A O 1
ATOM 814 N N . PHE A 1 97 ? -12.733 -9.031 -6.152 1.00 94.25 97 PHE A N 1
ATOM 815 C CA . PHE A 1 97 ? -13.998 -8.638 -5.520 1.00 94.25 97 PHE A CA 1
ATOM 816 C C . PHE A 1 97 ? -15.250 -9.230 -6.190 1.00 94.25 97 PHE A C 1
ATOM 818 O O . PHE A 1 97 ? -16.361 -8.926 -5.761 1.00 94.25 97 PHE A O 1
ATOM 825 N N . ARG A 1 98 ? -15.104 -9.999 -7.279 1.00 90.38 98 ARG A N 1
ATOM 826 C CA . ARG A 1 98 ? -16.245 -10.653 -7.950 1.00 90.38 98 ARG A CA 1
ATOM 827 C C . ARG A 1 98 ? -16.636 -11.983 -7.305 1.00 90.38 98 ARG A C 1
ATOM 829 O O . ARG A 1 98 ? -17.729 -12.466 -7.592 1.00 90.38 98 ARG A O 1
ATOM 836 N N . TYR A 1 99 ? -15.744 -12.556 -6.503 1.00 68.88 99 TYR A N 1
ATOM 837 C CA . TYR A 1 99 ? -15.945 -13.782 -5.735 1.00 68.88 99 TYR A CA 1
ATOM 838 C C . TYR A 1 99 ? -16.262 -13.440 -4.279 1.00 68.88 99 TYR A C 1
ATOM 840 O O . TYR A 1 99 ? -17.057 -14.191 -3.676 1.00 68.88 99 TYR A O 1
#